Protein AF-M9RL40-F1 (afdb_monomer_lite)

Organism: NCBI:txid391616

pLDDT: mean 74.4, std 11.58, range [43.75, 90.88]

Secondary structure (DSSP, 8-state):
---HHHHHSHHHHHHHHHHHHHHHHHHHHHHHHHHHHTT--HHHHHHHHHHHHHHHHHHHHHHHHHHHHHHHHHHHHHHHHHHHHHHHH-

Structure (mmCIF, N/CA/C/O backbone):
data_AF-M9RL40-F1
#
_entry.id   AF-M9RL40-F1
#
loop_
_atom_site.group_PDB
_atom_site.id
_atom_site.type_symbol
_atom_site.label_atom_id
_atom_site.label_alt_id
_atom_site.label_comp_id
_atom_site.label_asym_id
_atom_site.label_entity_id
_atom_site.label_seq_id
_atom_site.pdbx_PDB_ins_code
_atom_site.Cartn_x
_atom_site.Cartn_y
_atom_site.Cartn_z
_atom_site.occupancy
_atom_site.B_iso_or_equiv
_atom_site.auth_seq_id
_atom_site.auth_comp_id
_atom_site.auth_asym_id
_atom_site.auth_atom_id
_atom_site.pdbx_PDB_model_num
ATOM 1 N N . MET A 1 1 ? -17.485 -12.662 14.823 1.00 43.75 1 MET A N 1
ATOM 2 C CA . MET A 1 1 ? -16.332 -12.340 15.684 1.00 43.75 1 MET A CA 1
ATOM 3 C C . MET A 1 1 ? -15.259 -11.81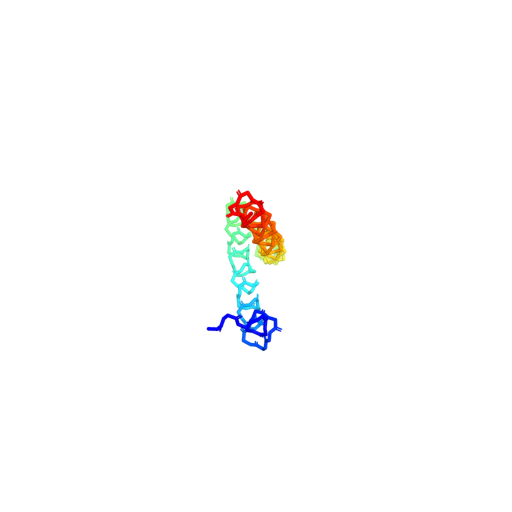3 14.748 1.00 43.75 1 MET A C 1
ATOM 5 O O . MET A 1 1 ? -14.740 -12.597 13.974 1.00 43.75 1 MET A O 1
ATOM 9 N N . PHE A 1 2 ? -15.085 -10.491 14.668 1.00 47.28 2 PHE A N 1
ATOM 10 C CA . PHE A 1 2 ? -14.019 -9.880 13.865 1.00 47.28 2 PHE A CA 1
ATOM 11 C C . PHE A 1 2 ? -12.727 -10.029 14.664 1.00 47.28 2 PHE A C 1
ATOM 13 O O . PHE A 1 2 ? -12.566 -9.352 15.678 1.00 47.28 2 PHE A O 1
ATOM 20 N N . ASP A 1 3 ? -11.869 -10.964 14.267 1.00 55.19 3 ASP A N 1
ATOM 21 C CA . ASP A 1 3 ? -10.589 -11.180 14.929 1.00 55.19 3 ASP A CA 1
ATOM 22 C C . ASP A 1 3 ? -9.535 -10.269 14.286 1.00 55.19 3 ASP A C 1
ATOM 24 O O . ASP A 1 3 ? -9.331 -10.284 13.071 1.00 55.19 3 ASP A O 1
ATOM 28 N N . PHE A 1 4 ? -8.860 -9.451 15.095 1.00 53.97 4 PHE A N 1
ATOM 29 C CA . PHE A 1 4 ? -7.731 -8.628 14.645 1.00 53.97 4 PHE A CA 1
ATOM 30 C C . PHE A 1 4 ? -6.626 -9.489 14.002 1.00 53.97 4 PHE A C 1
ATOM 32 O O . PHE A 1 4 ? -5.874 -9.001 13.153 1.00 53.97 4 PHE A O 1
ATOM 39 N N . TYR A 1 5 ? -6.565 -10.779 14.351 1.00 49.41 5 TYR A N 1
ATOM 40 C CA . TYR A 1 5 ? -5.684 -11.754 13.721 1.00 49.41 5 TYR A CA 1
ATOM 41 C C . TYR A 1 5 ? -6.018 -12.069 12.260 1.00 49.41 5 TYR A C 1
ATOM 43 O O . TYR A 1 5 ? -5.110 -12.469 11.545 1.00 49.41 5 TYR A O 1
ATOM 51 N N . ASP A 1 6 ? -7.230 -11.842 11.753 1.00 54.59 6 ASP A N 1
ATOM 52 C CA . ASP A 1 6 ? -7.510 -12.059 10.323 1.00 54.59 6 ASP A CA 1
ATOM 53 C C . ASP A 1 6 ? -6.935 -10.936 9.447 1.00 54.59 6 ASP A C 1
ATOM 55 O O . ASP A 1 6 ? -6.563 -11.159 8.293 1.00 54.59 6 ASP A O 1
ATOM 59 N N . PHE A 1 7 ? -6.798 -9.727 10.005 1.00 54.25 7 PHE A N 1
ATOM 60 C CA . PHE A 1 7 ? -6.226 -8.574 9.307 1.00 54.25 7 PHE A CA 1
ATOM 61 C C . PHE A 1 7 ? -4.688 -8.612 9.271 1.00 54.25 7 PHE A C 1
ATOM 63 O O . PHE A 1 7 ? -4.081 -8.226 8.271 1.00 54.25 7 PHE A O 1
ATOM 70 N N . PHE A 1 8 ? -4.054 -9.103 10.343 1.00 52.34 8 PHE A N 1
ATOM 71 C CA . PHE A 1 8 ? -2.589 -9.196 10.468 1.00 52.34 8 PHE A CA 1
ATOM 72 C C . PHE A 1 8 ? -2.027 -10.617 10.331 1.00 52.34 8 PHE A C 1
ATOM 74 O O . PHE A 1 8 ? -0.812 -10.796 10.276 1.00 52.34 8 PHE A O 1
ATOM 81 N N . GLY A 1 9 ? -2.888 -11.628 10.272 1.00 55.25 9 GLY A N 1
ATOM 82 C CA . GLY A 1 9 ? -2.515 -13.023 10.088 1.00 55.25 9 GLY A CA 1
ATOM 83 C C . GLY A 1 9 ? -2.203 -13.364 8.631 1.00 55.25 9 GLY A C 1
ATOM 84 O O . GLY A 1 9 ? -2.339 -12.521 7.738 1.00 55.25 9 GLY A O 1
ATOM 85 N N . PRO A 1 10 ? -1.803 -14.617 8.357 1.00 54.94 10 PRO A N 1
ATOM 86 C CA . PRO A 1 10 ? -1.310 -15.048 7.04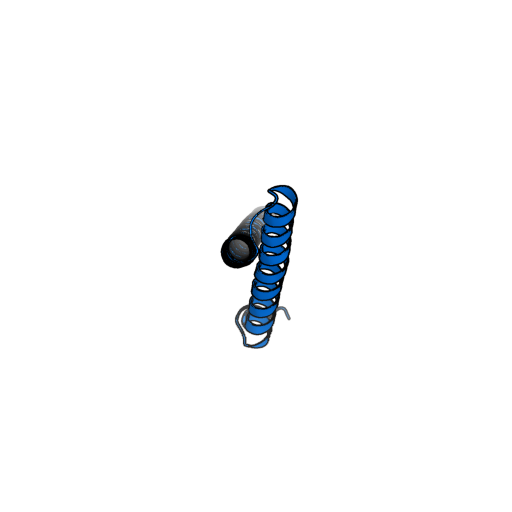6 1.00 54.94 10 PRO A CA 1
ATOM 87 C C . PRO A 1 10 ? -2.254 -14.692 5.888 1.00 54.94 10 PRO A C 1
ATOM 89 O O . PRO A 1 10 ? -1.800 -14.259 4.830 1.00 54.94 10 PRO A O 1
ATOM 92 N N . HIS A 1 11 ? -3.567 -14.788 6.115 1.00 57.06 11 HIS A N 1
ATOM 93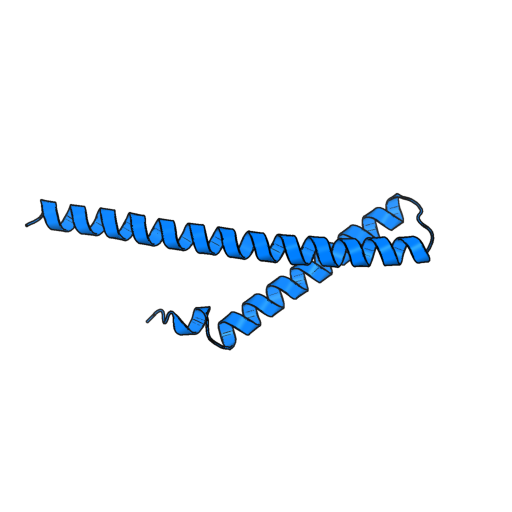 C CA . HIS A 1 11 ? -4.597 -14.472 5.124 1.00 57.06 11 HIS A CA 1
ATOM 94 C C . HIS A 1 11 ? -4.714 -12.965 4.826 1.00 57.06 11 HIS A C 1
ATOM 96 O O . HIS A 1 11 ? -4.842 -12.576 3.662 1.00 57.06 11 HIS A O 1
ATOM 102 N N . GLY A 1 12 ? -4.579 -12.102 5.837 1.00 56.84 12 GLY A N 1
ATOM 103 C CA . GLY A 1 12 ? -4.494 -10.648 5.660 1.00 56.84 12 GLY A CA 1
ATOM 104 C C . GLY A 1 12 ? -3.196 -10.214 4.967 1.00 56.84 12 GLY A C 1
ATOM 105 O O . GLY A 1 12 ? -3.208 -9.349 4.083 1.00 56.84 12 GLY A O 1
ATOM 106 N N . MET A 1 13 ? -2.078 -10.882 5.276 1.00 55.75 13 MET A N 1
ATOM 107 C CA . MET A 1 13 ? -0.788 -10.662 4.610 1.00 55.75 13 MET A CA 1
ATOM 108 C C . MET A 1 13 ? -0.816 -11.077 3.130 1.00 55.75 13 MET A C 1
ATOM 110 O O . MET A 1 13 ? -0.277 -10.360 2.283 1.00 55.75 13 MET A O 1
ATOM 114 N N . GLU A 1 14 ? -1.474 -12.189 2.787 1.00 59.06 14 GLU A N 1
ATOM 115 C CA . GLU A 1 14 ? -1.678 -12.612 1.395 1.00 59.06 14 GLU A CA 1
ATOM 116 C C . GLU A 1 14 ? -2.567 -11.640 0.613 1.00 59.06 14 GLU A C 1
ATOM 118 O O . GLU A 1 14 ? -2.247 -11.311 -0.533 1.00 59.06 14 GLU A O 1
ATOM 123 N N . GLY A 1 15 ? -3.639 -11.125 1.225 1.00 59.22 15 GLY A N 1
ATOM 124 C CA . GLY A 1 15 ? -4.484 -10.086 0.630 1.00 59.22 15 GLY A CA 1
ATOM 125 C C . GLY A 1 15 ? -3.699 -8.803 0.343 1.00 59.22 15 GLY A C 1
ATOM 126 O O . GLY A 1 15 ? -3.720 -8.289 -0.776 1.00 59.22 15 GLY A O 1
ATOM 127 N N . SER A 1 16 ? -2.912 -8.339 1.316 1.00 62.72 16 SER A N 1
ATOM 128 C CA . SER A 1 16 ? -2.066 -7.147 1.178 1.00 62.72 16 SER A CA 1
ATOM 129 C C . SER A 1 16 ? -0.964 -7.330 0.121 1.00 62.72 16 SER A C 1
ATOM 131 O O . SER A 1 16 ? -0.673 -6.421 -0.663 1.00 62.72 16 SER A O 1
ATOM 133 N N . ARG A 1 17 ? -0.394 -8.541 0.010 1.00 65.88 17 ARG A N 1
ATOM 134 C CA . ARG A 1 17 ? 0.570 -8.889 -1.045 1.00 65.88 17 ARG A CA 1
ATOM 135 C C . ARG A 1 17 ? -0.074 -8.870 -2.430 1.00 65.88 17 ARG A C 1
ATOM 137 O O . ARG A 1 17 ? 0.508 -8.298 -3.347 1.00 65.88 17 ARG A O 1
ATOM 144 N N . ARG A 1 18 ? -1.274 -9.440 -2.586 1.00 68.44 18 ARG A N 1
ATOM 145 C CA . ARG A 1 18 ? -2.021 -9.419 -3.858 1.00 68.44 18 ARG A CA 1
ATOM 146 C C . ARG A 1 18 ? -2.338 -7.992 -4.296 1.00 68.44 18 ARG A C 1
ATOM 148 O O . ARG A 1 18 ? -2.115 -7.657 -5.452 1.00 68.44 18 ARG A O 1
ATOM 155 N N . VAL A 1 19 ? -2.773 -7.137 -3.374 1.00 67.88 19 VAL A N 1
ATOM 156 C CA . VAL A 1 19 ? -3.105 -5.733 -3.662 1.00 67.88 19 VAL A CA 1
ATOM 157 C C . VAL A 1 19 ? -1.865 -4.933 -4.084 1.00 67.88 19 VAL A C 1
ATOM 159 O O . VAL A 1 19 ? -1.917 -4.213 -5.079 1.00 67.88 19 VAL A O 1
ATOM 162 N N . ARG A 1 20 ? -0.709 -5.143 -3.436 1.00 68.38 20 ARG A N 1
ATOM 163 C CA . ARG A 1 20 ? 0.572 -4.554 -3.875 1.00 68.38 20 ARG A CA 1
ATOM 164 C C . ARG A 1 20 ? 0.999 -5.027 -5.264 1.00 68.38 20 ARG A C 1
ATOM 166 O O . ARG A 1 20 ? 1.479 -4.221 -6.056 1.00 68.38 20 ARG A O 1
ATOM 173 N N . VAL A 1 21 ? 0.815 -6.313 -5.567 1.00 76.44 21 VAL A N 1
ATOM 174 C CA . VAL A 1 21 ? 1.116 -6.879 -6.892 1.00 76.44 21 VAL A CA 1
ATOM 175 C C . VAL A 1 21 ? 0.195 -6.285 -7.958 1.00 76.44 21 VAL A C 1
ATOM 177 O O . VAL A 1 21 ? 0.678 -5.902 -9.017 1.00 76.44 21 VAL A O 1
ATOM 180 N N . ILE A 1 22 ? -1.099 -6.122 -7.671 1.00 79.88 22 ILE A N 1
ATOM 181 C CA . ILE A 1 22 ? -2.045 -5.458 -8.580 1.00 79.88 22 ILE A CA 1
ATOM 182 C C . ILE A 1 22 ? -1.626 -4.001 -8.813 1.00 79.88 22 ILE A C 1
ATOM 184 O O . ILE A 1 22 ? -1.557 -3.571 -9.960 1.00 79.88 22 ILE A O 1
ATOM 188 N N . GLY A 1 23 ? -1.265 -3.264 -7.757 1.00 75.25 23 GLY A N 1
ATOM 189 C CA . GLY A 1 23 ? -0.753 -1.895 -7.874 1.00 75.25 23 GLY A CA 1
ATOM 190 C C . GLY A 1 23 ? 0.509 -1.801 -8.738 1.00 75.25 23 GLY A C 1
ATOM 191 O O . GLY A 1 23 ? 0.626 -0.896 -9.562 1.00 75.25 23 GLY A O 1
ATOM 192 N N . ALA A 1 24 ? 1.420 -2.769 -8.615 1.00 73.88 24 ALA A N 1
ATOM 193 C CA . ALA A 1 24 ? 2.614 -2.846 -9.450 1.00 73.88 24 ALA A CA 1
ATOM 194 C C . ALA A 1 24 ? 2.294 -3.193 -10.915 1.00 73.88 24 ALA A C 1
ATOM 196 O O . ALA A 1 24 ? 2.861 -2.591 -11.819 1.00 73.88 24 ALA A O 1
ATOM 197 N N . ILE A 1 25 ? 1.359 -4.110 -11.178 1.00 83.19 25 ILE A N 1
ATOM 198 C CA . ILE A 1 25 ? 0.938 -4.464 -12.546 1.00 83.19 25 ILE A CA 1
ATOM 199 C C . ILE A 1 25 ? 0.263 -3.270 -13.231 1.00 83.19 25 ILE A C 1
ATOM 201 O O . ILE A 1 25 ? 0.599 -2.936 -14.365 1.00 83.19 25 ILE A O 1
ATOM 205 N N . VAL A 1 26 ? -0.657 -2.599 -12.534 1.00 83.94 26 VAL A N 1
ATOM 206 C CA . VAL A 1 26 ? -1.349 -1.409 -13.051 1.00 83.94 26 VAL A CA 1
ATOM 207 C C . VAL A 1 26 ? -0.352 -0.277 -13.289 1.00 83.94 26 VAL A C 1
ATOM 209 O O . VAL A 1 26 ? -0.364 0.340 -14.351 1.00 83.94 26 VAL A O 1
ATOM 212 N N . GLY A 1 27 ? 0.564 -0.047 -12.347 1.00 79.38 27 GLY A N 1
ATOM 213 C CA . GLY A 1 27 ? 1.638 0.926 -12.508 1.00 79.38 27 GLY A CA 1
ATOM 214 C C . GLY A 1 27 ? 2.535 0.627 -13.711 1.00 79.38 27 GLY A C 1
ATOM 215 O O . GLY A 1 27 ? 2.848 1.534 -14.482 1.00 79.38 27 GLY A O 1
ATOM 216 N N . ALA A 1 28 ? 2.900 -0.641 -13.925 1.00 80.50 28 ALA A N 1
ATOM 217 C CA . ALA A 1 28 ? 3.695 -1.066 -15.074 1.00 80.50 28 ALA A CA 1
ATOM 218 C C . ALA A 1 28 ? 2.971 -0.818 -16.401 1.00 80.50 28 ALA A C 1
ATOM 220 O O . ALA A 1 28 ? 3.575 -0.314 -17.345 1.00 80.50 28 ALA A O 1
ATOM 221 N N . ALA A 1 29 ? 1.673 -1.129 -16.460 1.00 83.00 29 ALA A N 1
ATOM 222 C CA . ALA A 1 29 ? 0.844 -0.897 -17.637 1.00 83.00 29 ALA A CA 1
ATOM 223 C C . ALA A 1 29 ? 0.730 0.599 -17.973 1.00 83.00 29 ALA A C 1
ATOM 225 O O . ALA A 1 29 ? 0.834 0.975 -19.139 1.00 83.00 29 ALA A O 1
ATOM 226 N N . ILE A 1 30 ? 0.586 1.460 -16.960 1.00 84.44 30 ILE A N 1
ATOM 227 C CA . ILE A 1 30 ? 0.571 2.919 -17.140 1.00 84.44 30 ILE A CA 1
ATOM 228 C C . ILE A 1 30 ? 1.935 3.413 -17.637 1.00 84.44 30 ILE A C 1
ATOM 230 O O . ILE A 1 30 ? 1.991 4.173 -18.599 1.00 84.44 30 ILE A O 1
ATOM 234 N N . GLY A 1 31 ? 3.037 2.954 -17.038 1.00 79.19 31 GLY A N 1
ATOM 235 C CA . GLY A 1 31 ? 4.386 3.301 -17.493 1.00 79.19 31 GLY A CA 1
ATOM 236 C C . GLY A 1 31 ? 4.641 2.878 -18.942 1.00 79.19 31 GLY A C 1
ATOM 237 O O . GLY A 1 31 ? 5.166 3.648 -19.743 1.00 79.19 31 GLY A O 1
ATOM 238 N N . TRP A 1 32 ? 4.187 1.682 -19.313 1.00 79.12 32 TRP A N 1
ATOM 239 C CA . TRP A 1 32 ? 4.265 1.180 -20.680 1.00 79.12 32 TRP A CA 1
ATOM 240 C C . TRP A 1 32 ? 3.448 2.025 -21.672 1.00 79.12 32 TRP A C 1
ATOM 242 O O . TRP A 1 32 ? 3.954 2.380 -22.736 1.00 79.12 32 TRP A O 1
ATOM 252 N N . LEU A 1 33 ? 2.224 2.419 -21.303 1.00 81.81 33 LEU A N 1
ATOM 253 C CA . LEU A 1 33 ? 1.383 3.319 -22.101 1.00 81.81 33 LEU A CA 1
ATOM 254 C C . LEU A 1 33 ? 2.029 4.695 -22.299 1.00 81.81 33 LEU A C 1
ATOM 256 O O . LEU A 1 33 ? 2.018 5.218 -23.410 1.00 81.81 33 LEU A O 1
ATOM 260 N N . VAL A 1 34 ? 2.633 5.264 -21.254 1.00 82.88 34 VAL A N 1
ATOM 261 C CA . VAL A 1 34 ? 3.348 6.548 -21.341 1.00 82.88 34 VAL A CA 1
ATOM 262 C C . VAL A 1 34 ? 4.517 6.459 -22.323 1.00 82.88 34 VAL A C 1
ATOM 264 O O . VAL A 1 34 ? 4.712 7.365 -23.130 1.00 82.88 34 VAL A O 1
ATOM 267 N N . ALA A 1 35 ? 5.261 5.353 -22.308 1.00 79.06 35 ALA A N 1
ATOM 268 C CA . ALA A 1 35 ? 6.354 5.137 -23.249 1.00 79.06 35 ALA A CA 1
ATOM 269 C C . ALA A 1 35 ? 5.887 4.955 -24.701 1.00 79.06 35 ALA A C 1
ATOM 271 O O . ALA A 1 35 ? 6.570 5.416 -25.611 1.00 79.06 35 ALA A O 1
ATOM 272 N N . LEU A 1 36 ? 4.734 4.312 -24.919 1.00 80.25 36 LEU A N 1
ATOM 273 C CA . LEU A 1 36 ? 4.129 4.185 -26.249 1.00 80.25 36 LEU A CA 1
ATOM 274 C C . LEU A 1 36 ? 3.677 5.542 -26.800 1.00 80.25 36 LEU A C 1
ATOM 276 O O . LEU A 1 36 ? 3.922 5.833 -27.965 1.00 80.25 36 LEU A O 1
ATOM 280 N N . ILE A 1 37 ? 3.062 6.384 -25.962 1.00 83.75 37 ILE A N 1
ATOM 281 C CA . ILE A 1 37 ? 2.640 7.743 -26.346 1.00 83.75 37 ILE A CA 1
ATOM 282 C C . ILE A 1 37 ? 3.855 8.630 -26.651 1.00 83.75 37 ILE A C 1
ATOM 284 O O . ILE A 1 37 ? 3.797 9.469 -27.543 1.00 83.75 37 ILE A O 1
ATOM 288 N N . GLY A 1 38 ? 4.955 8.445 -25.920 1.00 81.69 38 GLY A N 1
ATOM 289 C CA . GLY A 1 38 ? 6.197 9.193 -26.117 1.00 81.69 38 GLY A CA 1
ATOM 290 C C . GLY A 1 38 ? 7.106 8.673 -27.235 1.00 81.69 38 GLY A C 1
ATOM 291 O O . GLY A 1 38 ? 8.241 9.135 -27.303 1.00 81.69 38 GLY A O 1
ATOM 292 N N . GLU A 1 39 ? 6.663 7.699 -28.044 1.00 81.69 39 GLU A N 1
ATOM 293 C CA . GLU A 1 39 ? 7.465 7.039 -29.096 1.00 81.69 39 GLU A CA 1
ATOM 294 C C . GLU A 1 39 ? 8.843 6.558 -28.598 1.00 81.69 39 GLU A C 1
ATOM 296 O O . GLU A 1 39 ? 9.859 6.603 -29.296 1.00 81.69 39 GLU A O 1
ATOM 301 N N . ALA A 1 40 ? 8.895 6.110 -27.343 1.00 73.69 40 ALA A N 1
ATOM 302 C CA . ALA A 1 40 ? 10.138 5.729 -26.702 1.00 73.69 40 ALA A CA 1
ATOM 303 C C . ALA A 1 40 ? 10.712 4.450 -27.335 1.00 73.69 40 ALA A C 1
ATOM 305 O O . ALA A 1 40 ? 9.985 3.526 -27.704 1.00 73.69 40 ALA A O 1
ATOM 306 N N . SER A 1 41 ? 12.042 4.369 -27.420 1.00 77.31 41 SER A N 1
ATOM 307 C CA . SER A 1 41 ? 12.722 3.148 -27.859 1.00 77.31 41 SER A CA 1
ATOM 308 C C . SER A 1 41 ? 12.401 1.975 -26.928 1.00 77.31 41 SER A C 1
ATOM 310 O O . SER A 1 41 ? 12.143 2.163 -25.740 1.00 77.31 41 SER A O 1
ATOM 312 N N . THR A 1 42 ? 12.488 0.741 -27.427 1.00 73.19 42 THR A N 1
ATOM 313 C CA . THR A 1 42 ? 12.124 -0.477 -26.678 1.00 73.19 42 THR A CA 1
ATOM 314 C C . THR A 1 42 ? 12.822 -0.581 -25.318 1.00 73.19 42 THR A C 1
ATOM 316 O O . THR A 1 42 ? 12.224 -1.034 -24.344 1.00 73.19 42 THR A O 1
ATOM 319 N N . LEU A 1 43 ? 14.074 -0.118 -25.228 1.00 71.44 43 LEU A N 1
ATOM 320 C CA . LEU A 1 43 ? 14.834 -0.075 -23.977 1.00 71.44 43 LEU A CA 1
ATOM 321 C C . LEU A 1 43 ? 14.253 0.950 -22.985 1.00 71.44 43 LEU A C 1
ATOM 323 O O . LEU A 1 43 ? 14.125 0.661 -21.795 1.00 71.44 43 LEU A O 1
ATOM 327 N N . ALA A 1 44 ? 13.857 2.127 -23.472 1.00 71.19 44 ALA A N 1
ATOM 328 C CA . ALA A 1 44 ? 13.212 3.153 -22.661 1.00 71.19 44 ALA A CA 1
ATOM 329 C C . ALA A 1 44 ? 11.813 2.707 -22.209 1.00 71.19 44 ALA A C 1
ATOM 331 O O . ALA A 1 44 ? 11.459 2.892 -21.048 1.00 71.19 44 ALA A O 1
ATOM 332 N N . T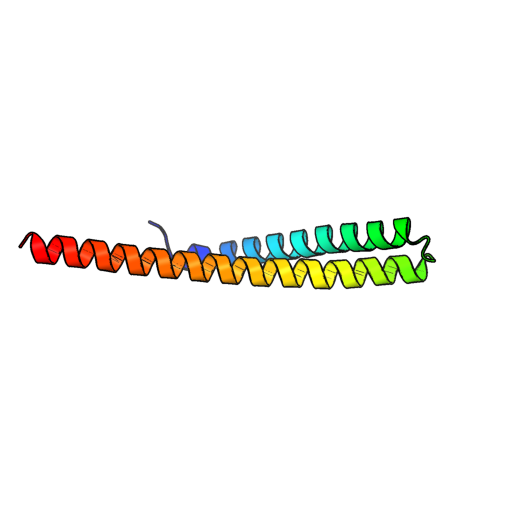HR A 1 45 ? 11.055 2.025 -23.067 1.00 78.31 45 THR A N 1
ATOM 333 C CA . THR A 1 45 ? 9.740 1.451 -22.754 1.00 78.31 45 THR A CA 1
ATOM 334 C C . THR A 1 45 ? 9.777 0.476 -21.577 1.00 78.31 45 THR A C 1
ATOM 336 O O . THR A 1 45 ? 8.921 0.541 -20.693 1.00 78.31 45 THR A O 1
ATOM 339 N N . VAL A 1 46 ? 10.797 -0.387 -21.516 1.00 79.19 46 VAL A N 1
ATOM 340 C CA . VAL A 1 46 ? 11.018 -1.278 -20.365 1.00 79.19 46 VAL A CA 1
ATOM 341 C C . VAL A 1 46 ? 11.351 -0.470 -19.107 1.00 79.19 46 VAL A C 1
ATOM 343 O O . VAL A 1 46 ? 10.818 -0.758 -18.036 1.00 79.19 46 VAL A O 1
ATOM 346 N N . GLY A 1 47 ? 12.169 0.580 -19.231 1.00 78.12 47 GLY A N 1
ATOM 347 C CA . GLY A 1 47 ? 12.482 1.491 -18.126 1.00 78.12 47 GLY A CA 1
ATOM 348 C C . GLY A 1 47 ? 11.238 2.165 -17.540 1.00 78.12 47 GLY A C 1
ATOM 349 O O . GLY A 1 47 ? 11.019 2.114 -16.330 1.00 78.12 47 GLY A O 1
ATOM 350 N N . TYR A 1 48 ? 10.373 2.725 -18.387 1.00 75.56 48 TYR A N 1
ATOM 351 C CA . TYR A 1 48 ? 9.116 3.339 -17.957 1.00 75.56 48 TYR A CA 1
ATOM 352 C C . TYR A 1 48 ? 8.155 2.333 -17.314 1.00 75.56 48 TYR A C 1
ATOM 354 O O . TYR A 1 48 ? 7.511 2.668 -16.322 1.00 75.56 48 TYR A O 1
ATOM 362 N N . ALA A 1 49 ? 8.084 1.095 -17.813 1.00 76.12 49 ALA A N 1
ATOM 363 C CA . ALA A 1 49 ? 7.272 0.046 -17.198 1.00 76.12 49 ALA A CA 1
ATOM 364 C C . ALA A 1 49 ? 7.783 -0.334 -15.795 1.00 76.12 49 ALA A C 1
ATOM 366 O O . ALA A 1 49 ? 6.984 -0.496 -14.875 1.00 76.12 49 ALA A O 1
ATOM 367 N N . ILE A 1 50 ? 9.102 -0.418 -15.589 1.00 82.31 50 ILE A N 1
ATOM 368 C CA . ILE A 1 50 ? 9.690 -0.700 -14.268 1.00 82.31 50 ILE A CA 1
ATOM 369 C C . ILE A 1 50 ? 9.430 0.459 -13.301 1.00 82.31 50 ILE A C 1
ATOM 371 O O . ILE A 1 50 ? 8.970 0.234 -12.181 1.00 82.31 50 ILE A O 1
ATOM 375 N N . VAL A 1 51 ? 9.671 1.701 -13.732 1.00 84.75 51 VAL A N 1
ATOM 376 C CA . VAL A 1 51 ? 9.397 2.898 -12.919 1.00 84.75 51 VAL A CA 1
ATOM 377 C C . VAL A 1 51 ? 7.913 2.976 -12.564 1.00 84.75 51 VAL A C 1
ATOM 379 O O . VAL A 1 51 ? 7.566 3.207 -11.406 1.00 84.75 51 VAL A O 1
ATOM 382 N N . GLY A 1 52 ? 7.040 2.703 -13.533 1.00 80.00 52 GLY A N 1
ATOM 383 C CA . GLY A 1 52 ? 5.602 2.614 -13.329 1.00 80.00 52 GLY A CA 1
ATOM 384 C C . GLY A 1 52 ? 5.225 1.540 -12.310 1.00 80.00 52 GLY A C 1
ATOM 385 O O . GLY A 1 52 ? 4.440 1.812 -11.404 1.00 80.00 52 GLY A O 1
ATOM 386 N N . ALA A 1 53 ? 5.818 0.347 -12.389 1.00 76.75 53 ALA A N 1
ATOM 387 C CA . ALA A 1 53 ? 5.559 -0.742 -11.449 1.00 76.75 53 ALA A CA 1
ATOM 388 C C . ALA A 1 53 ? 5.938 -0.375 -10.010 1.00 76.75 53 ALA A C 1
ATOM 390 O O . ALA A 1 53 ? 5.180 -0.627 -9.070 1.00 76.75 53 ALA A O 1
ATOM 391 N N . VAL A 1 54 ? 7.102 0.254 -9.837 1.00 83.06 54 VAL A N 1
ATOM 392 C CA . VAL A 1 54 ? 7.591 0.695 -8.528 1.00 83.06 54 VAL A CA 1
ATOM 393 C C . VAL A 1 54 ? 6.701 1.804 -7.968 1.00 83.06 54 VAL A C 1
ATOM 395 O O . VAL A 1 54 ? 6.267 1.716 -6.818 1.00 83.06 54 VAL A O 1
ATOM 398 N N . ALA A 1 55 ? 6.369 2.810 -8.780 1.00 77.81 55 ALA A N 1
ATOM 399 C CA . ALA A 1 55 ? 5.504 3.913 -8.374 1.00 77.81 55 ALA A CA 1
ATOM 400 C C . ALA A 1 55 ? 4.087 3.432 -8.020 1.00 77.81 55 ALA A C 1
ATOM 402 O O . ALA A 1 55 ? 3.569 3.781 -6.960 1.00 77.81 55 ALA A O 1
ATOM 403 N N . GLY A 1 56 ? 3.482 2.580 -8.852 1.00 75.56 56 GLY A N 1
ATOM 404 C CA . GLY A 1 56 ? 2.149 2.019 -8.613 1.00 75.56 56 GLY A CA 1
ATOM 405 C C . GLY A 1 56 ? 2.092 1.123 -7.374 1.00 75.56 56 GLY A C 1
ATOM 406 O O . GLY A 1 56 ? 1.166 1.232 -6.568 1.00 75.56 56 GLY A O 1
ATOM 407 N N . GLY A 1 57 ? 3.119 0.295 -7.158 1.00 73.94 57 GLY A N 1
ATOM 408 C CA . GLY A 1 57 ? 3.253 -0.510 -5.944 1.00 73.94 57 GLY A CA 1
ATOM 409 C C . GLY A 1 57 ? 3.396 0.342 -4.676 1.00 73.94 57 GLY A C 1
ATOM 410 O O . GLY A 1 57 ? 2.735 0.068 -3.671 1.00 73.94 57 GLY A O 1
ATOM 411 N N . ALA A 1 58 ? 4.208 1.404 -4.725 1.00 76.81 58 ALA A N 1
ATOM 412 C CA . ALA A 1 58 ? 4.394 2.333 -3.609 1.00 76.81 58 ALA A CA 1
ATOM 413 C C . ALA A 1 58 ? 3.112 3.118 -3.288 1.00 76.81 58 ALA A C 1
ATOM 415 O O . ALA A 1 58 ? 2.720 3.210 -2.124 1.00 76.81 58 ALA A O 1
ATOM 416 N N . PHE A 1 59 ? 2.415 3.621 -4.309 1.00 76.56 59 PHE A N 1
ATOM 417 C CA . PHE A 1 59 ? 1.167 4.368 -4.140 1.00 76.56 59 PHE A CA 1
ATOM 418 C C . PHE A 1 59 ? 0.073 3.504 -3.506 1.00 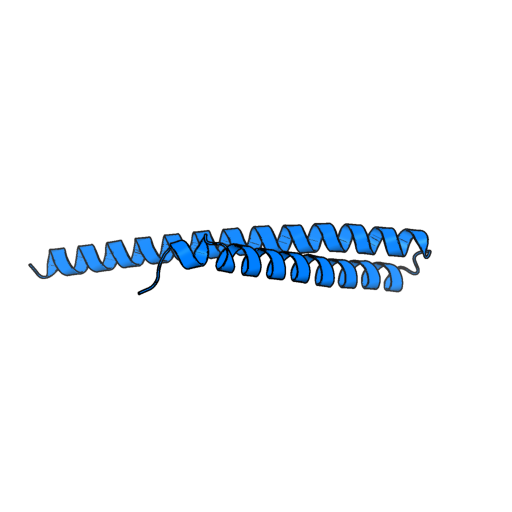76.56 59 PHE A C 1
ATOM 420 O O . PHE A 1 59 ? -0.617 3.931 -2.581 1.00 76.56 59 PHE A O 1
ATOM 427 N N . CYS A 1 60 ? -0.030 2.249 -3.945 1.00 76.69 60 CYS A N 1
ATOM 428 C CA . CYS A 1 60 ? -0.965 1.282 -3.387 1.00 76.69 60 CYS A CA 1
ATOM 429 C C . CYS A 1 60 ? -0.668 0.975 -1.906 1.00 76.69 60 CYS A C 1
ATOM 431 O O . CYS A 1 60 ? -1.583 0.901 -1.085 1.00 76.69 60 CYS A O 1
ATOM 433 N N . ALA A 1 61 ? 0.613 0.870 -1.534 1.00 72.94 61 ALA A N 1
ATOM 434 C CA . ALA A 1 61 ? 1.014 0.687 -0.141 1.00 72.94 61 ALA A CA 1
ATOM 435 C C . ALA A 1 61 ? 0.664 1.901 0.738 1.00 72.94 61 ALA A C 1
ATOM 437 O O . ALA A 1 61 ? 0.157 1.719 1.844 1.00 72.94 61 ALA A O 1
ATOM 438 N N . ILE A 1 62 ? 0.887 3.124 0.246 1.00 78.44 62 ILE A N 1
ATOM 439 C CA . ILE A 1 62 ? 0.532 4.361 0.960 1.00 78.44 62 ILE A CA 1
ATOM 440 C C . ILE A 1 62 ? -0.986 4.449 1.154 1.00 78.44 62 ILE A C 1
ATOM 442 O O . ILE A 1 62 ? -1.454 4.706 2.263 1.00 78.44 62 ILE A O 1
ATOM 446 N N . PHE A 1 63 ? -1.765 4.175 0.107 1.00 76.00 63 PHE A N 1
ATOM 447 C CA . PHE A 1 63 ? -3.226 4.193 0.169 1.00 76.00 63 PHE A CA 1
ATOM 448 C C . PHE A 1 63 ? -3.785 3.196 1.196 1.00 76.00 63 PHE A C 1
ATOM 450 O O . PHE A 1 63 ? -4.683 3.530 1.973 1.00 76.00 63 PHE A O 1
ATOM 457 N N . ALA A 1 64 ? -3.220 1.988 1.251 1.00 74.75 64 ALA A N 1
ATOM 458 C CA . ALA A 1 64 ? -3.599 0.987 2.243 1.00 74.75 64 ALA A CA 1
ATOM 459 C C . ALA A 1 64 ? -3.332 1.465 3.684 1.00 74.75 64 ALA A C 1
ATOM 461 O O . ALA A 1 64 ? -4.186 1.291 4.552 1.00 74.75 64 ALA A O 1
ATOM 462 N N . ILE A 1 65 ? -2.191 2.121 3.933 1.00 79.50 65 ILE A N 1
ATOM 463 C CA . ILE A 1 65 ? -1.865 2.698 5.250 1.00 79.50 65 ILE A CA 1
ATOM 464 C C . ILE A 1 65 ? -2.856 3.806 5.616 1.00 79.50 65 ILE A C 1
ATOM 466 O O . ILE A 1 65 ? -3.385 3.806 6.724 1.00 79.50 65 ILE A O 1
ATOM 470 N N . LEU A 1 66 ? -3.151 4.721 4.689 1.00 78.44 66 LEU A N 1
ATOM 4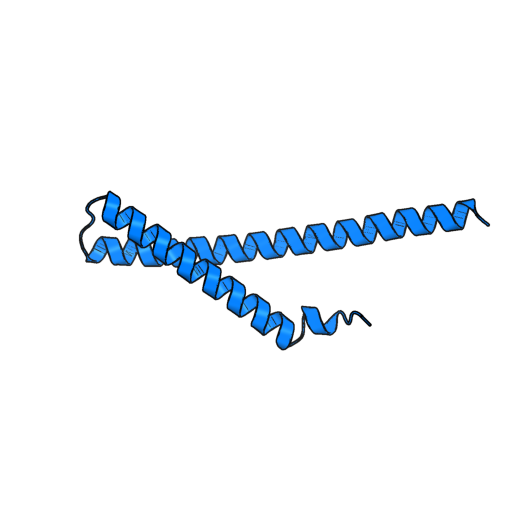71 C CA . LEU A 1 66 ? -4.105 5.811 4.925 1.00 78.44 66 LEU A CA 1
ATOM 472 C C . LEU A 1 66 ? -5.504 5.287 5.257 1.00 78.44 66 LEU A C 1
ATOM 474 O O . LEU A 1 66 ? -6.157 5.795 6.166 1.00 78.44 66 LEU A O 1
ATOM 478 N N . THR A 1 67 ? -5.941 4.237 4.564 1.00 78.44 67 THR A N 1
ATOM 479 C CA . THR A 1 67 ? -7.248 3.614 4.802 1.00 78.44 67 THR A CA 1
ATOM 480 C C . THR A 1 67 ? -7.298 2.946 6.177 1.00 78.44 67 THR A C 1
ATOM 482 O O . THR A 1 67 ? -8.292 3.074 6.890 1.00 78.44 67 THR A O 1
ATOM 485 N N . LEU A 1 68 ? -6.211 2.288 6.593 1.00 80.50 68 LEU A N 1
ATOM 486 C CA . LEU A 1 68 ? -6.087 1.706 7.931 1.00 80.50 68 LEU A CA 1
ATOM 487 C C . LEU A 1 68 ? -6.147 2.792 9.014 1.00 80.50 68 LEU A C 1
ATOM 489 O O . LEU A 1 68 ? -6.918 2.669 9.962 1.00 80.50 68 LEU A O 1
ATOM 493 N N . VAL A 1 69 ? -5.393 3.882 8.850 1.00 83.31 69 VAL A N 1
ATOM 494 C CA . VAL A 1 69 ? -5.414 5.022 9.782 1.00 83.31 69 VAL A CA 1
ATOM 495 C C . VAL A 1 69 ? -6.820 5.616 9.889 1.00 83.31 69 VAL A C 1
ATOM 497 O O . VAL A 1 69 ? -7.306 5.839 10.996 1.00 83.31 69 VAL A O 1
ATOM 500 N N . ALA A 1 70 ? -7.506 5.813 8.761 1.00 80.75 70 ALA A N 1
ATOM 501 C CA . ALA A 1 70 ? -8.878 6.312 8.747 1.00 80.75 70 ALA A CA 1
ATOM 502 C C . ALA A 1 70 ? -9.843 5.378 9.497 1.00 80.75 70 ALA A C 1
ATOM 504 O O . ALA A 1 70 ? -10.662 5.850 10.286 1.00 80.75 70 ALA A O 1
ATOM 505 N N . ALA A 1 71 ? -9.718 4.060 9.311 1.00 80.88 71 ALA A N 1
ATOM 506 C CA . ALA A 1 71 ? -10.530 3.077 10.024 1.00 80.88 71 ALA A CA 1
ATOM 507 C C . ALA A 1 71 ? -10.303 3.130 11.546 1.00 80.88 71 ALA A C 1
ATOM 509 O O . ALA A 1 71 ? -11.266 3.097 12.310 1.00 80.88 71 ALA A O 1
ATOM 510 N N . VAL A 1 72 ? -9.051 3.278 11.994 1.00 85.69 72 VAL A N 1
ATOM 511 C CA . VAL A 1 72 ? -8.720 3.417 13.424 1.00 85.69 72 VAL A CA 1
ATOM 512 C C . VAL A 1 72 ? -9.322 4.692 14.010 1.00 85.69 72 VAL A C 1
ATOM 514 O O . VAL A 1 72 ? -9.934 4.639 15.074 1.00 85.69 72 VAL A O 1
ATOM 517 N N . ILE A 1 73 ? -9.204 5.827 13.313 1.00 87.94 73 ILE A N 1
ATOM 518 C CA . ILE A 1 73 ? -9.808 7.093 13.755 1.00 87.94 73 ILE A CA 1
ATOM 519 C C . ILE A 1 73 ? -11.323 6.934 13.904 1.00 87.94 73 ILE A C 1
ATOM 521 O O . ILE A 1 73 ? -11.886 7.347 14.915 1.00 87.94 73 ILE A O 1
ATOM 525 N N . LEU A 1 74 ? -11.980 6.297 12.933 1.00 88.62 74 LEU A N 1
ATOM 526 C CA . LEU A 1 74 ? -13.421 6.062 12.967 1.00 88.62 74 LEU A CA 1
ATOM 527 C C . LEU A 1 74 ? -13.815 5.210 14.185 1.00 88.62 74 LEU A C 1
ATOM 529 O O . LEU A 1 74 ? -14.738 5.578 14.909 1.00 88.62 74 LEU A O 1
ATOM 533 N N . LEU A 1 75 ? -13.076 4.133 14.474 1.00 89.19 75 LEU A N 1
ATOM 534 C CA . LEU A 1 75 ? -13.302 3.309 15.668 1.00 89.19 75 LEU A CA 1
ATOM 535 C C . LEU A 1 75 ? -13.142 4.102 16.970 1.00 89.19 75 LEU A C 1
ATOM 537 O O . LEU A 1 75 ? -13.964 3.957 17.873 1.00 89.19 75 LEU A O 1
ATOM 541 N N . VAL A 1 76 ? -12.124 4.962 17.064 1.00 89.69 76 VAL A N 1
ATOM 542 C CA . VAL A 1 76 ? -11.916 5.830 18.234 1.00 89.69 76 VAL A CA 1
ATOM 543 C C . VAL A 1 76 ? -13.081 6.801 18.402 1.00 89.69 76 VAL A C 1
ATOM 545 O O . VAL A 1 76 ? -13.618 6.923 19.500 1.00 89.69 76 VAL A O 1
ATOM 548 N N . VAL A 1 77 ? -13.514 7.455 17.321 1.00 90.88 77 VAL A N 1
ATOM 549 C CA . VAL A 1 77 ? -14.649 8.390 17.351 1.00 90.88 77 VAL A CA 1
ATOM 550 C C . VAL A 1 77 ? -15.926 7.680 17.795 1.00 90.88 77 VAL A C 1
ATOM 552 O O . VAL A 1 77 ? -16.616 8.176 18.681 1.00 90.88 77 VAL A O 1
ATOM 555 N N . VAL A 1 78 ? -16.220 6.501 17.241 1.00 90.19 78 VAL A N 1
ATOM 556 C CA . VAL A 1 78 ? -17.378 5.695 17.658 1.00 90.19 78 VAL A CA 1
ATOM 557 C C . VAL A 1 78 ? -17.271 5.318 19.134 1.00 90.19 78 VAL A C 1
ATOM 559 O O . VAL A 1 78 ? -18.250 5.454 19.861 1.00 90.19 78 VAL A O 1
ATOM 562 N N . GLY A 1 79 ? -16.087 4.918 19.604 1.00 87.00 79 GLY A N 1
ATOM 563 C CA . GLY A 1 79 ? -15.845 4.619 21.016 1.00 87.00 79 GLY A CA 1
ATOM 564 C C . GLY A 1 79 ? -16.136 5.807 21.936 1.00 87.00 79 GLY A C 1
ATOM 565 O O . GLY A 1 79 ? -16.807 5.637 22.951 1.00 87.00 79 GLY A O 1
ATOM 566 N N . ILE A 1 80 ? -15.700 7.014 21.560 1.00 89.81 80 ILE A N 1
ATOM 567 C CA . ILE A 1 80 ? -15.978 8.247 22.314 1.00 89.81 80 ILE A CA 1
ATOM 568 C C . ILE A 1 80 ? -17.481 8.540 22.333 1.00 89.81 80 ILE A C 1
ATOM 570 O O . ILE A 1 80 ? -18.037 8.794 23.397 1.00 89.81 80 ILE A O 1
ATOM 574 N N . VAL A 1 81 ? -18.154 8.472 21.181 1.00 88.62 81 VAL A N 1
ATOM 575 C CA . VAL A 1 81 ? -19.602 8.730 21.087 1.00 88.62 81 VAL A CA 1
ATOM 576 C C . VAL A 1 81 ? -20.391 7.757 21.962 1.00 88.62 81 VAL A C 1
ATOM 578 O O . VAL A 1 81 ? -21.295 8.169 22.685 1.00 88.62 81 VAL A O 1
ATOM 581 N N . VAL A 1 82 ? -20.034 6.472 21.929 1.00 88.56 82 VAL A N 1
ATOM 582 C CA . VAL A 1 82 ? -20.666 5.437 22.754 1.00 88.56 82 VAL A CA 1
ATOM 583 C C . VAL A 1 82 ? -20.407 5.683 24.242 1.00 88.56 82 VAL A C 1
ATOM 585 O O . VAL A 1 82 ? -21.333 5.592 25.044 1.00 88.56 82 VAL A O 1
ATOM 588 N N . TRP A 1 83 ? -19.175 6.031 24.618 1.00 86.62 83 TRP A N 1
ATOM 589 C CA . TRP A 1 83 ? -18.819 6.352 26.001 1.00 86.62 83 TRP A CA 1
ATOM 590 C C . TRP A 1 83 ? -19.619 7.541 26.545 1.00 86.62 83 TRP A C 1
ATOM 592 O O . TRP A 1 83 ? -20.205 7.447 27.622 1.00 86.62 83 TRP A O 1
ATOM 602 N N . GLU A 1 84 ? -19.696 8.635 25.785 1.00 82.25 84 GLU A N 1
ATOM 603 C CA . GLU A 1 84 ? -20.488 9.810 26.158 1.00 82.25 84 GLU A CA 1
ATOM 604 C C . GLU A 1 84 ? -21.983 9.480 26.248 1.00 82.25 84 GLU A C 1
ATOM 606 O O . GLU A 1 84 ? -22.648 9.900 27.192 1.00 82.25 84 GLU A O 1
ATOM 611 N N . TYR A 1 85 ? -22.511 8.660 25.335 1.00 80.69 85 TYR A N 1
ATOM 612 C CA . TYR A 1 85 ? -23.904 8.217 25.391 1.00 80.69 85 TYR A CA 1
ATOM 613 C C . TYR A 1 85 ? -24.224 7.468 26.694 1.00 80.69 85 TYR A C 1
ATOM 615 O O . TYR A 1 85 ? -25.207 7.783 27.363 1.00 80.69 85 TYR A O 1
ATOM 623 N N . PHE A 1 86 ? -23.375 6.517 27.098 1.00 77.44 86 PHE A N 1
ATOM 624 C CA . PHE A 1 86 ? -23.572 5.775 28.347 1.00 77.44 86 PHE A CA 1
ATOM 625 C C . PHE A 1 86 ? -23.375 6.635 29.596 1.00 77.44 86 PHE A C 1
ATOM 627 O O . PHE A 1 86 ? -24.048 6.409 30.597 1.00 77.44 86 PHE A O 1
ATOM 634 N N . LYS A 1 87 ? -22.491 7.633 29.541 1.00 70.88 87 LYS A N 1
ATOM 635 C CA . LYS A 1 87 ? -22.252 8.562 30.649 1.00 70.88 87 LYS A CA 1
ATOM 636 C C . LYS A 1 87 ? -23.417 9.531 30.884 1.00 70.88 87 LYS A C 1
ATOM 638 O O . LYS A 1 87 ? -23.605 9.979 32.005 1.00 70.88 87 LYS A O 1
ATOM 643 N N . VAL A 1 88 ? -24.170 9.875 29.840 1.00 62.59 88 VAL A N 1
ATOM 644 C CA . VAL A 1 88 ? -25.350 10.756 29.927 1.00 62.59 88 VAL A CA 1
ATOM 645 C C . VAL A 1 88 ? -26.624 9.978 30.288 1.00 62.59 88 VAL A C 1
ATOM 647 O O . VAL A 1 88 ? -27.567 10.559 30.819 1.00 62.59 88 VAL A O 1
ATOM 650 N N . ALA A 1 89 ? -26.667 8.675 30.001 1.00 57.12 89 ALA A N 1
ATOM 651 C CA . ALA A 1 89 ? -27.829 7.817 30.238 1.00 57.12 89 ALA A CA 1
ATOM 652 C C . ALA A 1 89 ? -27.854 7.114 31.615 1.00 57.12 89 ALA A C 1
ATOM 654 O O . ALA A 1 89 ? -28.848 6.452 31.919 1.00 57.12 89 ALA A O 1
ATOM 655 N N . GLY A 1 90 ? -26.788 7.223 32.417 1.00 48.50 90 GLY A N 1
ATOM 656 C CA . GLY A 1 90 ? -26.693 6.691 33.786 1.00 48.50 90 GLY A CA 1
ATOM 657 C C . GLY A 1 90 ? -26.613 7.797 34.825 1.00 48.50 90 GLY A C 1
ATOM 658 O O . GLY A 1 90 ? -27.173 7.587 35.923 1.00 48.50 90 GLY A O 1
#

Foldseek 3Di:
DDDPCCCVPPVVVVVLVVQLQVLLQVQLVVLLVVCVVVVHDPVVSNVSSNVRSVVSSVVSVVVVVVVVVVVVVVVVVVVVVVVVVVVVVD

Sequence (90 aa):
MFDFYDFFGPHGMEGSRRVRVIGAIVGAAIGWLVALIGEASTLATVGYAIVGAVAGGAFCAIFAILTLVAAVILLVVVGIVVWEYFKVAG

Radius of gyration: 20.67 Å; chains: 1; bounding box: 43×26×63 Å